Protein AF-A0A376B7U9-F1 (afdb_monomer_lite)

InterPro domains:
  IPR005326 Plectin/eS10, N-terminal [PF03501] (7-87)
  IPR036388 Winged helix-like DNA-binding domain superfamily [G3DSA:1.10.10.10] (3-99)
  IPR036390 Winged helix DNA-binding domain superfamily [SSF46785] (18-72)
  IPR037447 Small ribosomal subunit protein eS10 [PTHR12146] (9-94)

pLDDT: mean 80.51, std 15.83, range [39.22, 95.44]

Organism: NCBI:txid36035

Structure (mmCIF, N/CA/C/O backbone):
data_AF-A0A376B7U9-F1
#
_entry.id   AF-A0A376B7U9-F1
#
loop_
_atom_site.group_PDB
_atom_site.id
_atom_site.type_symbol
_atom_site.label_atom_id
_atom_site.label_alt_id
_atom_site.label_comp_id
_atom_site.label_asym_id
_atom_site.label_entity_id
_atom_site.label_seq_id
_atom_site.pdbx_PDB_ins_code
_atom_site.Cartn_x
_atom_site.Cartn_y
_atom_site.Cartn_z
_atom_site.occupancy
_atom_site.B_iso_or_equiv
_atom_site.auth_seq_id
_atom_site.auth_comp_id
_atom_site.auth_asym_id
_atom_site.auth_atom_id
_atom_site.pdbx_PDB_model_num
ATOM 1 N N . MET A 1 1 ? -6.312 -6.742 -17.779 1.00 39.22 1 MET A N 1
ATOM 2 C CA . MET A 1 1 ? -5.045 -6.301 -17.150 1.00 39.22 1 MET A CA 1
ATOM 3 C C . MET A 1 1 ? -5.129 -6.677 -15.683 1.00 39.22 1 MET A C 1
ATOM 5 O O . MET A 1 1 ? -6.162 -6.404 -15.097 1.00 39.22 1 MET A O 1
ATOM 9 N N . SER A 1 2 ? -4.124 -7.401 -15.184 1.00 52.50 2 SER A N 1
ATOM 10 C CA . SER A 1 2 ? -4.126 -8.212 -13.950 1.00 52.50 2 SER A CA 1
ATOM 11 C C . SER A 1 2 ? -4.932 -7.616 -12.782 1.00 52.50 2 SER A C 1
ATOM 13 O O . SER A 1 2 ? -4.487 -6.675 -12.128 1.00 52.50 2 SER A O 1
ATOM 15 N N . VAL A 1 3 ? -6.123 -8.181 -12.556 1.00 57.62 3 VAL A N 1
ATOM 16 C CA . VAL A 1 3 ? -7.018 -7.934 -11.405 1.00 57.62 3 VAL A CA 1
ATOM 17 C C . VAL A 1 3 ? -6.710 -8.897 -10.247 1.00 57.62 3 VAL A C 1
ATOM 19 O O . VAL A 1 3 ? -7.225 -8.752 -9.141 1.00 57.62 3 VAL A O 1
ATOM 22 N N . ASP A 1 4 ? -5.824 -9.868 -10.482 1.00 65.38 4 ASP A N 1
ATOM 23 C CA . ASP A 1 4 ? -5.609 -11.011 -9.593 1.00 65.38 4 ASP A CA 1
ATOM 24 C C . ASP A 1 4 ? -4.857 -10.622 -8.316 1.00 65.38 4 ASP A C 1
ATOM 26 O O . ASP A 1 4 ? -5.154 -11.112 -7.227 1.00 65.38 4 ASP A O 1
ATOM 30 N N . TRP A 1 5 ? -3.916 -9.681 -8.416 1.00 74.25 5 TRP A N 1
ATOM 31 C CA . TRP A 1 5 ? -3.154 -9.230 -7.251 1.00 74.25 5 TRP A CA 1
ATOM 32 C C . TRP A 1 5 ? -3.944 -8.278 -6.348 1.00 74.25 5 TRP A C 1
ATOM 34 O O . TRP A 1 5 ? -3.688 -8.215 -5.148 1.00 74.25 5 TRP A O 1
ATOM 44 N N . THR A 1 6 ? -4.920 -7.554 -6.903 1.00 77.75 6 THR A N 1
ATOM 45 C CA . THR A 1 6 ? -5.804 -6.669 -6.133 1.00 77.75 6 THR A CA 1
ATOM 46 C C . THR A 1 6 ? -6.775 -7.490 -5.285 1.00 77.75 6 THR A C 1
ATOM 48 O O . THR A 1 6 ? -7.012 -7.143 -4.132 1.00 77.75 6 THR A O 1
ATOM 51 N N . ASN A 1 7 ? -7.242 -8.630 -5.809 1.00 79.56 7 ASN A N 1
ATOM 52 C CA . ASN A 1 7 ? -7.990 -9.626 -5.037 1.00 79.56 7 ASN A CA 1
ATOM 53 C C . ASN A 1 7 ? -7.149 -10.201 -3.890 1.00 79.56 7 ASN A C 1
ATOM 55 O O . ASN A 1 7 ? -7.626 -10.282 -2.759 1.00 79.56 7 ASN A O 1
ATOM 59 N N . LYS A 1 8 ? -5.883 -10.550 -4.156 1.00 80.31 8 LYS A N 1
ATOM 60 C CA . LYS A 1 8 ? -4.955 -11.011 -3.113 1.00 80.31 8 LYS A CA 1
ATOM 61 C C . LYS A 1 8 ? -4.796 -9.964 -2.004 1.00 80.31 8 LYS A C 1
ATOM 63 O O . LYS A 1 8 ? -4.978 -10.283 -0.834 1.00 80.31 8 LYS A O 1
ATOM 68 N N . PHE A 1 9 ? -4.568 -8.705 -2.380 1.00 84.25 9 PHE A N 1
ATOM 69 C CA . PHE A 1 9 ? -4.477 -7.599 -1.428 1.00 84.25 9 PHE A CA 1
ATOM 70 C C . PHE A 1 9 ? -5.770 -7.380 -0.628 1.00 84.25 9 PHE A C 1
ATOM 72 O O . PHE A 1 9 ? -5.700 -7.108 0.567 1.00 84.25 9 PHE A O 1
ATOM 79 N N . TYR A 1 10 ? -6.946 -7.520 -1.249 1.00 84.06 10 TYR A N 1
ATOM 80 C CA . TYR A 1 10 ? -8.235 -7.404 -0.558 1.00 84.06 10 TYR A CA 1
ATOM 81 C C . TYR A 1 10 ? -8.407 -8.468 0.535 1.00 84.06 10 TYR A C 1
ATOM 83 O O . TYR A 1 10 ? -8.876 -8.164 1.630 1.00 84.06 10 TYR A O 1
ATOM 91 N N . ILE A 1 11 ? -7.994 -9.706 0.254 1.00 82.00 11 ILE A N 1
ATOM 92 C CA . ILE A 1 11 ? -8.083 -10.821 1.203 1.00 82.00 11 ILE A CA 1
ATOM 93 C C . ILE A 1 11 ? -7.062 -10.655 2.337 1.00 82.00 11 ILE A C 1
ATOM 95 O O . ILE A 1 11 ? -7.412 -10.836 3.504 1.00 82.00 11 ILE A O 1
ATOM 99 N N . GLU A 1 12 ? -5.817 -10.299 2.015 1.00 84.06 12 GLU A N 1
ATOM 100 C CA . GLU A 1 12 ?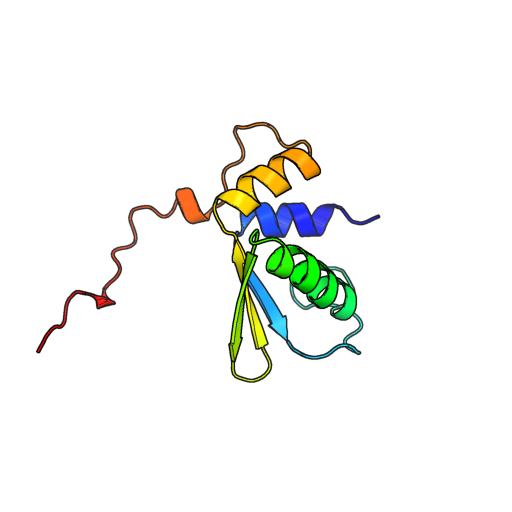 -4.730 -10.160 2.996 1.00 84.06 12 GLU A CA 1
ATOM 101 C C . GLU A 1 12 ? -4.857 -8.884 3.847 1.00 84.06 12 GLU A C 1
ATOM 103 O O . GLU A 1 12 ? -4.505 -8.881 5.026 1.00 84.06 12 GLU A O 1
ATOM 108 N N . GLY A 1 13 ? -5.367 -7.790 3.274 1.00 85.94 13 GLY A N 1
ATOM 109 C CA . GLY A 1 13 ? -5.546 -6.493 3.939 1.00 85.94 13 GLY A CA 1
ATOM 110 C C . GLY A 1 13 ? -4.244 -5.734 4.245 1.00 85.94 13 GLY A C 1
ATOM 111 O O . GLY A 1 13 ? -4.285 -4.614 4.766 1.00 85.94 13 GLY A O 1
ATOM 112 N N . VAL A 1 14 ? -3.086 -6.313 3.923 1.00 89.12 14 VAL A N 1
ATOM 113 C CA . VAL A 1 14 ? -1.749 -5.753 4.155 1.00 89.12 14 VAL A CA 1
ATOM 114 C C . VAL A 1 14 ? -0.881 -6.022 2.928 1.00 89.12 14 VAL A C 1
ATOM 116 O O . VAL A 1 14 ? -1.018 -7.058 2.290 1.00 89.12 14 VAL A O 1
ATOM 119 N N . LEU A 1 15 ? 0.010 -5.089 2.593 1.00 90.88 15 LEU A N 1
ATOM 120 C CA . LEU A 1 15 ? 1.018 -5.277 1.548 1.00 90.88 15 LEU A CA 1
ATOM 121 C C . LEU A 1 15 ? 2.321 -4.604 1.962 1.00 90.88 15 LEU A C 1
ATOM 123 O O . LEU A 1 15 ? 2.306 -3.510 2.533 1.00 90.88 15 LEU A O 1
ATOM 127 N N . VAL A 1 16 ? 3.451 -5.218 1.630 1.00 92.88 16 VAL A N 1
ATOM 128 C CA . VAL A 1 16 ? 4.772 -4.634 1.871 1.00 92.88 16 VAL A CA 1
ATOM 129 C C . VAL A 1 16 ? 5.499 -4.486 0.549 1.00 92.88 16 VAL A C 1
ATOM 131 O O . VAL A 1 16 ? 5.634 -5.450 -0.185 1.00 92.88 16 VAL A O 1
ATOM 134 N N . ALA A 1 17 ? 5.998 -3.289 0.244 1.00 93.44 17 ALA A N 1
ATOM 135 C CA . ALA A 1 17 ? 6.785 -3.038 -0.958 1.00 93.44 17 ALA A CA 1
ATOM 136 C C . ALA A 1 17 ? 8.113 -2.365 -0.637 1.00 93.44 17 ALA A C 1
ATOM 138 O O . ALA A 1 17 ? 8.162 -1.293 -0.036 1.00 93.44 17 ALA A O 1
ATOM 139 N N . LYS A 1 18 ? 9.215 -2.963 -1.091 1.00 94.25 18 LYS A N 1
ATOM 140 C CA . LYS A 1 18 ? 10.530 -2.323 -1.051 1.00 94.25 18 LYS A CA 1
ATOM 141 C C . LYS A 1 18 ? 10.524 -1.076 -1.938 1.00 94.25 18 LYS A C 1
ATOM 143 O O . LYS A 1 18 ? 9.953 -1.095 -3.026 1.00 94.25 18 LYS A O 1
ATOM 148 N N . LYS A 1 19 ? 11.180 0.005 -1.519 1.00 93.00 19 LYS A N 1
ATOM 149 C CA . LYS A 1 19 ? 11.363 1.224 -2.322 1.00 93.00 19 LYS A CA 1
ATOM 150 C C . LYS A 1 19 ? 12.428 0.994 -3.401 1.00 93.00 19 LYS A C 1
ATOM 152 O O . LYS A 1 19 ? 13.531 1.527 -3.336 1.00 93.00 19 LYS A O 1
ATOM 157 N N . ASP A 1 20 ? 12.077 0.189 -4.394 1.00 92.88 20 ASP A N 1
ATOM 158 C CA . ASP A 1 20 ? 12.874 -0.061 -5.592 1.00 92.88 20 ASP A CA 1
ATOM 159 C C . ASP A 1 20 ? 11.972 -0.014 -6.830 1.00 92.88 20 ASP A C 1
ATOM 161 O O . ASP A 1 20 ? 11.195 -0.927 -7.102 1.00 92.88 20 ASP A O 1
ATOM 165 N N . TYR A 1 21 ? 12.057 1.072 -7.591 1.00 90.06 21 TYR A N 1
ATOM 166 C CA . TYR A 1 21 ? 11.217 1.276 -8.772 1.00 90.06 21 TYR A CA 1
ATOM 167 C C . TYR A 1 21 ? 11.660 0.454 -9.988 1.00 90.06 21 TYR A C 1
ATOM 169 O O . TYR A 1 21 ? 10.863 0.260 -10.906 1.00 90.06 21 TYR A O 1
ATOM 177 N N . ASN A 1 22 ? 12.907 -0.022 -10.000 1.00 91.81 22 ASN A N 1
ATOM 178 C CA . ASN A 1 22 ? 13.491 -0.740 -11.131 1.00 91.81 22 ASN A CA 1
ATOM 179 C C . ASN A 1 22 ? 13.325 -2.256 -10.998 1.00 91.81 22 ASN A C 1
ATOM 181 O O . ASN A 1 22 ? 13.553 -2.988 -11.962 1.00 91.81 22 ASN A O 1
ATOM 185 N N . GLN A 1 23 ? 12.894 -2.729 -9.827 1.00 89.69 23 GLN A N 1
ATOM 186 C CA . GLN A 1 23 ? 12.570 -4.127 -9.599 1.00 89.69 23 GLN A CA 1
ATOM 187 C C . GLN A 1 23 ? 11.471 -4.589 -10.573 1.00 89.69 23 GLN A C 1
ATOM 189 O O . GLN A 1 23 ? 10.307 -4.176 -10.501 1.00 89.69 23 GLN A O 1
ATOM 194 N N . ALA A 1 24 ? 11.863 -5.474 -11.494 1.00 88.50 24 ALA A N 1
ATOM 195 C CA . ALA A 1 24 ? 11.016 -5.948 -12.586 1.00 88.50 24 ALA A CA 1
ATOM 196 C C . ALA A 1 24 ? 9.788 -6.730 -12.098 1.00 88.50 24 ALA A C 1
ATOM 198 O O . ALA A 1 24 ? 8.750 -6.704 -12.757 1.00 88.50 24 ALA A O 1
ATOM 199 N N . LYS A 1 25 ? 9.889 -7.396 -10.944 1.00 88.94 25 LYS A N 1
ATOM 200 C CA . LYS A 1 25 ? 8.812 -8.190 -10.355 1.00 88.94 25 LYS A CA 1
ATOM 201 C C . LYS A 1 25 ? 8.815 -8.063 -8.837 1.00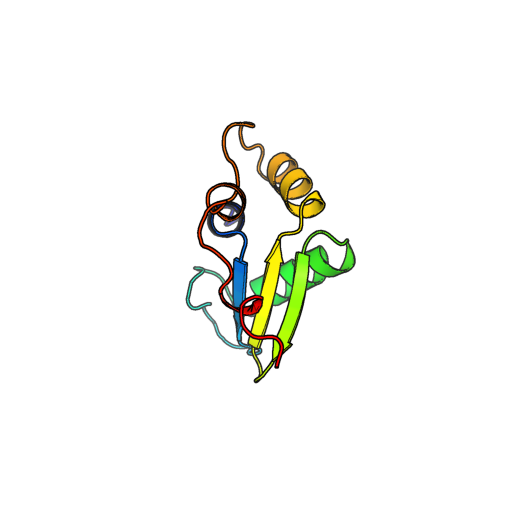 88.94 25 LYS A C 1
ATOM 203 O O . LYS A 1 25 ? 9.859 -8.221 -8.205 1.00 88.94 25 LYS A O 1
ATOM 208 N N . HIS A 1 26 ? 7.654 -7.740 -8.285 1.00 87.69 26 HIS A N 1
ATOM 209 C CA . HIS A 1 26 ? 7.419 -7.693 -6.850 1.00 87.69 26 HIS A CA 1
ATOM 210 C C . HIS A 1 26 ? 7.477 -9.111 -6.240 1.00 87.69 26 HIS A C 1
ATOM 212 O O . HIS A 1 26 ? 7.246 -10.095 -6.938 1.00 87.69 26 HIS A O 1
ATOM 218 N N . GLU A 1 27 ? 7.827 -9.227 -4.958 1.00 86.31 27 GLU A N 1
ATOM 219 C CA . GLU A 1 27 ? 8.077 -10.527 -4.307 1.00 86.31 27 GLU A CA 1
ATOM 220 C C . GLU A 1 27 ? 6.794 -11.361 -4.172 1.00 86.31 27 GLU A C 1
ATOM 222 O O . GLU A 1 27 ? 6.783 -12.548 -4.492 1.00 86.31 27 GLU A O 1
ATOM 227 N N . GLU A 1 28 ? 5.689 -10.727 -3.774 1.00 83.06 28 GLU A N 1
ATOM 228 C CA . GLU A 1 28 ? 4.413 -11.404 -3.498 1.00 83.06 28 GLU A CA 1
ATOM 229 C C . GLU A 1 28 ? 3.387 -11.290 -4.634 1.00 83.06 28 GLU A C 1
ATOM 231 O O . GLU A 1 28 ? 2.348 -11.957 -4.615 1.00 83.06 28 GLU A O 1
ATOM 236 N N . VAL A 1 29 ? 3.662 -10.432 -5.616 1.00 84.44 29 VAL A N 1
ATOM 237 C CA . VAL A 1 29 ? 2.726 -9.985 -6.649 1.00 84.44 29 VAL A CA 1
ATOM 238 C C . VAL A 1 29 ? 3.400 -10.132 -8.003 1.00 84.44 29 VAL A C 1
ATOM 240 O O . VAL A 1 29 ? 4.507 -9.642 -8.219 1.00 84.44 29 VAL A O 1
ATOM 243 N N . ASP A 1 30 ? 2.710 -10.758 -8.953 1.00 86.00 30 ASP A N 1
ATOM 244 C CA . ASP A 1 30 ? 3.214 -10.957 -10.314 1.00 86.00 30 ASP A CA 1
ATOM 245 C C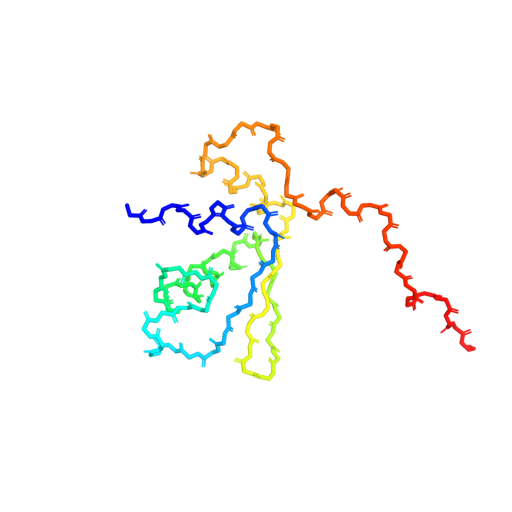 . ASP A 1 30 ? 3.090 -9.683 -11.170 1.00 86.00 30 ASP A C 1
ATOM 247 O O . ASP A 1 30 ? 2.412 -9.627 -12.192 1.00 86.00 30 ASP A O 1
ATOM 251 N N . THR A 1 31 ? 3.659 -8.578 -10.695 1.00 87.62 31 THR A N 1
ATOM 252 C CA . THR A 1 31 ? 3.601 -7.264 -11.346 1.00 87.62 31 THR A CA 1
ATOM 253 C C . THR A 1 31 ? 4.858 -6.460 -11.004 1.00 87.62 31 THR A C 1
ATOM 255 O O . THR A 1 31 ? 5.550 -6.737 -10.023 1.00 87.62 31 THR A O 1
ATOM 258 N N . LYS A 1 32 ? 5.187 -5.454 -11.824 1.00 89.75 32 LYS A N 1
ATOM 259 C CA . LYS A 1 32 ? 6.318 -4.550 -11.568 1.00 89.75 32 LYS A CA 1
ATOM 260 C C . LYS A 1 32 ? 6.115 -3.788 -10.263 1.00 89.75 32 LYS A C 1
ATOM 262 O O . LYS A 1 32 ? 5.037 -3.237 -10.026 1.00 89.75 32 LYS A O 1
ATOM 267 N N . ASN A 1 33 ? 7.181 -3.655 -9.479 1.00 91.50 33 ASN A N 1
ATOM 268 C CA . ASN A 1 33 ? 7.117 -2.985 -8.181 1.00 91.50 33 ASN A CA 1
ATOM 269 C C . ASN A 1 33 ? 6.719 -1.500 -8.307 1.00 91.50 33 ASN A C 1
ATOM 271 O O . ASN A 1 33 ? 5.966 -0.975 -7.490 1.00 91.50 33 ASN A O 1
ATOM 275 N N . LEU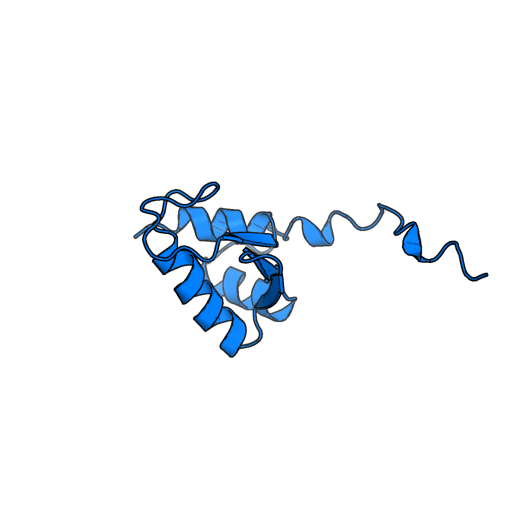 A 1 34 ? 7.125 -0.840 -9.398 1.00 92.88 34 LEU A N 1
ATOM 276 C CA . LEU A 1 34 ? 6.688 0.518 -9.732 1.00 92.88 34 LEU A CA 1
ATOM 277 C C . LEU A 1 34 ? 5.158 0.660 -9.769 1.00 92.88 34 LEU A C 1
ATOM 279 O O . LEU A 1 34 ? 4.627 1.640 -9.248 1.00 92.88 34 LEU A O 1
ATOM 283 N N . TYR A 1 35 ? 4.450 -0.293 -10.382 1.00 91.44 35 TYR A N 1
ATOM 284 C CA . TYR A 1 35 ? 2.993 -0.226 -10.501 1.00 91.44 35 TYR A CA 1
ATOM 285 C C . TYR A 1 35 ? 2.320 -0.406 -9.145 1.00 91.44 35 TYR A C 1
ATOM 287 O O . TYR A 1 35 ? 1.393 0.338 -8.840 1.00 91.44 35 TYR A O 1
ATOM 295 N N . VAL A 1 36 ? 2.840 -1.307 -8.308 1.00 91.31 36 VAL A N 1
ATOM 296 C CA . VAL A 1 36 ? 2.362 -1.503 -6.934 1.00 91.31 36 VAL A CA 1
ATOM 297 C C . VAL A 1 36 ? 2.508 -0.212 -6.127 1.00 91.31 36 VAL A C 1
ATOM 299 O O . VAL A 1 36 ? 1.526 0.292 -5.585 1.00 91.31 36 VAL A O 1
ATOM 302 N N . ILE A 1 37 ? 3.704 0.385 -6.116 1.00 92.88 37 ILE A N 1
ATOM 303 C CA . ILE A 1 37 ? 3.970 1.609 -5.347 1.00 92.88 37 ILE A CA 1
ATOM 304 C C . ILE A 1 37 ? 3.085 2.765 -5.829 1.00 92.88 37 ILE A C 1
ATOM 306 O O . ILE A 1 37 ? 2.553 3.518 -5.015 1.00 92.88 37 ILE A O 1
ATOM 310 N N . LYS A 1 38 ? 2.898 2.921 -7.146 1.00 94.06 38 LYS A N 1
ATOM 311 C CA . LYS A 1 38 ? 2.087 4.011 -7.709 1.00 94.06 38 LYS A CA 1
ATOM 312 C C . LYS A 1 38 ? 0.586 3.804 -7.520 1.00 94.06 38 LYS A C 1
ATOM 314 O O . LYS A 1 38 ? -0.111 4.772 -7.217 1.00 94.06 38 LYS A O 1
ATOM 319 N N . ALA A 1 39 ? 0.099 2.570 -7.626 1.00 92.06 39 ALA A N 1
ATOM 320 C CA . ALA A 1 39 ? -1.285 2.236 -7.306 1.00 92.06 39 ALA A CA 1
ATOM 321 C C . ALA A 1 39 ? -1.582 2.516 -5.826 1.00 92.06 39 ALA A C 1
ATOM 323 O O . ALA A 1 39 ? -2.544 3.213 -5.508 1.00 92.06 39 ALA A O 1
ATOM 324 N N . MET A 1 40 ? -0.698 2.077 -4.927 1.00 92.62 40 MET A N 1
ATOM 325 C CA . MET A 1 40 ? -0.844 2.341 -3.497 1.00 92.62 40 MET A CA 1
ATOM 326 C C . MET A 1 40 ? -0.740 3.832 -3.180 1.00 92.62 40 MET A C 1
ATOM 328 O O . MET A 1 40 ? -1.551 4.346 -2.418 1.00 92.62 40 MET A O 1
ATOM 332 N N . GLN A 1 41 ? 0.163 4.572 -3.831 1.00 93.81 41 GLN A N 1
ATOM 333 C CA . GLN A 1 41 ? 0.218 6.031 -3.709 1.00 93.81 41 GLN A CA 1
ATOM 334 C C . GLN A 1 41 ? -1.140 6.676 -4.049 1.00 93.81 41 GLN A C 1
ATOM 336 O O . GLN A 1 41 ? -1.624 7.503 -3.279 1.00 93.81 41 GLN A O 1
ATOM 341 N N . SER A 1 42 ? -1.797 6.252 -5.135 1.00 94.50 42 SER A N 1
ATOM 342 C CA . SER A 1 42 ? -3.140 6.736 -5.490 1.00 94.50 42 SER A CA 1
ATOM 343 C C . SER A 1 42 ? -4.214 6.368 -4.461 1.00 94.50 42 SER A C 1
ATOM 345 O O . SER A 1 42 ? -5.129 7.162 -4.246 1.00 94.50 42 SER A O 1
ATOM 347 N N . LEU A 1 43 ? -4.171 5.168 -3.881 1.00 93.12 43 LEU A N 1
ATOM 348 C CA . LEU A 1 43 ? -5.155 4.739 -2.880 1.00 93.12 43 LEU A CA 1
ATOM 349 C C . LEU A 1 43 ? -4.967 5.497 -1.564 1.00 93.12 43 LEU A C 1
ATOM 351 O O . LEU A 1 43 ? -5.932 5.914 -0.931 1.00 93.12 43 LEU A O 1
ATOM 355 N N . THR A 1 44 ? -3.716 5.751 -1.192 1.00 94.19 44 THR A N 1
ATOM 356 C CA . THR A 1 44 ? -3.370 6.453 0.049 1.00 94.19 44 THR A CA 1
ATOM 357 C C . THR A 1 44 ? -3.765 7.922 0.010 1.00 94.19 44 THR A C 1
ATOM 359 O O . THR A 1 44 ? -4.294 8.429 0.993 1.00 94.19 44 THR A O 1
ATOM 362 N N . SER A 1 45 ? -3.621 8.595 -1.140 1.00 94.44 45 SER A N 1
ATOM 363 C CA . SER A 1 45 ? -4.093 9.977 -1.300 1.00 94.44 45 SER A CA 1
ATOM 364 C C . SER A 1 45 ? -5.611 10.123 -1.167 1.00 94.44 45 SER A C 1
ATOM 366 O O . SER A 1 45 ? -6.087 11.225 -0.921 1.00 94.44 45 SER A O 1
ATOM 368 N N . LYS A 1 46 ? -6.365 9.030 -1.341 1.00 92.81 46 LYS A N 1
ATOM 369 C CA . LYS A 1 46 ? -7.828 8.997 -1.217 1.00 92.81 46 LYS A CA 1
ATOM 370 C C . LYS A 1 46 ? -8.314 8.546 0.167 1.00 92.81 46 LYS A C 1
ATOM 372 O O . LYS A 1 46 ? -9.512 8.537 0.386 1.00 92.81 46 LYS A O 1
ATOM 377 N N . GLY A 1 47 ? -7.413 8.161 1.077 1.00 92.62 47 GLY A N 1
ATOM 378 C CA . GLY A 1 47 ? -7.770 7.682 2.422 1.00 92.62 47 GLY A CA 1
ATOM 379 C C . GLY A 1 47 ? -8.068 6.179 2.536 1.00 92.62 47 GLY A C 1
ATOM 380 O O . GLY A 1 47 ? -8.214 5.668 3.643 1.00 92.62 47 GLY A O 1
ATOM 381 N N . TYR A 1 48 ? -8.058 5.434 1.427 1.00 92.50 48 TYR A N 1
ATOM 382 C CA . TYR A 1 48 ? -8.393 3.999 1.405 1.00 92.50 48 TYR A CA 1
ATOM 383 C C . TYR A 1 48 ? -7.304 3.084 1.977 1.00 92.50 48 TYR A C 1
ATOM 385 O O . TYR A 1 48 ? -7.551 1.934 2.330 1.00 92.50 48 TYR A O 1
ATOM 393 N N . VAL A 1 49 ? -6.063 3.561 2.032 1.00 94.19 49 VAL A N 1
ATOM 394 C CA . VAL A 1 49 ? -4.922 2.782 2.519 1.00 94.19 49 VAL A CA 1
ATOM 395 C C . VAL A 1 49 ? -4.051 3.675 3.386 1.00 94.19 49 VAL A C 1
ATOM 397 O O . VAL A 1 49 ? -3.711 4.799 3.014 1.00 94.19 49 VAL A O 1
ATOM 400 N N . LYS A 1 50 ? -3.624 3.151 4.532 1.00 93.25 50 LYS A N 1
ATOM 401 C CA . LYS A 1 50 ? -2.627 3.782 5.390 1.00 93.25 50 LYS A CA 1
ATOM 402 C C . LYS A 1 50 ? -1.235 3.306 4.993 1.00 93.25 50 LYS A C 1
ATOM 404 O O . LYS A 1 50 ? -0.992 2.108 4.913 1.00 93.25 50 LYS A O 1
ATOM 409 N N . THR A 1 51 ? -0.312 4.244 4.784 1.00 94.81 51 THR A N 1
ATOM 410 C CA . THR A 1 51 ? 1.103 3.929 4.524 1.00 94.81 51 THR A CA 1
ATOM 411 C C . THR A 1 51 ? 1.957 4.226 5.743 1.00 94.81 51 THR A C 1
ATOM 413 O O . THR A 1 51 ? 1.784 5.255 6.399 1.00 94.81 51 THR A O 1
ATOM 416 N N . GLN A 1 52 ? 2.923 3.357 6.018 1.00 94.56 52 GLN A N 1
ATOM 417 C CA . GLN A 1 52 ? 4.059 3.617 6.895 1.00 94.56 52 GLN A CA 1
ATOM 418 C C . GLN A 1 52 ? 5.347 3.342 6.123 1.00 94.56 52 GLN A C 1
ATOM 420 O O . GLN A 1 52 ? 5.458 2.330 5.438 1.00 94.56 52 GLN A O 1
ATOM 425 N N . PHE A 1 53 ? 6.321 4.245 6.214 1.00 94.69 53 PHE A N 1
ATOM 426 C CA . PHE A 1 53 ? 7.612 4.078 5.550 1.00 94.69 53 PHE A CA 1
ATOM 427 C C . PHE A 1 53 ? 8.705 3.849 6.589 1.00 94.69 53 PHE A C 1
ATOM 429 O O . PHE A 1 53 ? 8.876 4.663 7.494 1.00 94.69 53 PHE A O 1
ATOM 436 N N . SER A 1 54 ? 9.440 2.744 6.465 1.00 94.62 54 SER A N 1
ATOM 437 C CA . SER A 1 54 ? 10.522 2.400 7.389 1.00 94.62 54 SER A CA 1
ATOM 438 C C . SER A 1 54 ? 11.555 1.505 6.709 1.00 94.62 54 SER A C 1
ATOM 440 O O . SER A 1 54 ? 11.188 0.595 5.972 1.00 94.62 54 SER A O 1
ATOM 442 N N . TRP A 1 55 ? 12.848 1.764 6.929 1.00 94.25 55 TRP A N 1
ATOM 443 C CA . TRP A 1 55 ? 13.961 0.960 6.390 1.00 94.25 55 TRP A CA 1
ATOM 444 C C . TRP A 1 55 ? 13.923 0.720 4.869 1.00 94.25 55 TRP A C 1
ATOM 446 O O . TRP A 1 55 ? 14.287 -0.350 4.399 1.00 94.25 55 TRP A O 1
ATOM 456 N N . GLN A 1 56 ? 13.504 1.722 4.085 1.00 95.44 56 GLN A N 1
ATOM 457 C CA . GLN A 1 56 ? 13.285 1.594 2.632 1.00 95.44 56 GLN A CA 1
ATOM 458 C C . GLN A 1 56 ? 12.160 0.614 2.241 1.00 95.44 56 GLN A C 1
ATOM 460 O O . GLN A 1 56 ? 12.112 0.174 1.096 1.00 95.44 56 GLN A O 1
ATOM 465 N N . TYR A 1 57 ? 11.223 0.324 3.143 1.00 94.25 57 TYR A N 1
ATOM 466 C CA . TYR A 1 57 ? 10.000 -0.428 2.863 1.00 94.25 57 TYR A CA 1
ATOM 467 C C . TYR A 1 57 ? 8.762 0.435 3.095 1.00 94.25 57 TYR A C 1
ATOM 469 O O . TYR A 1 57 ? 8.684 1.209 4.053 1.00 94.25 57 TYR A O 1
ATOM 477 N N . TYR A 1 58 ? 7.793 0.284 2.199 1.00 95.19 58 TYR A N 1
ATOM 478 C CA . TYR A 1 58 ? 6.435 0.777 2.333 1.00 95.19 58 TYR A CA 1
ATOM 479 C C . TYR A 1 58 ? 5.558 -0.331 2.900 1.00 95.19 58 TYR A C 1
ATOM 481 O O . TYR A 1 58 ? 5.424 -1.390 2.295 1.00 95.19 58 TYR A O 1
ATOM 489 N N . TYR A 1 59 ? 4.955 -0.060 4.047 1.00 94.25 59 TYR A N 1
ATOM 490 C CA . TYR A 1 59 ? 3.964 -0.910 4.685 1.00 94.25 59 TYR A CA 1
ATOM 491 C C . TYR A 1 59 ? 2.593 -0.296 4.434 1.00 94.25 59 TYR A C 1
ATOM 493 O O . TYR A 1 59 ? 2.332 0.832 4.863 1.00 94.25 59 TYR A O 1
ATOM 501 N N . TYR A 1 60 ? 1.743 -1.024 3.725 1.00 93.75 60 TYR A N 1
ATOM 502 C CA . TYR A 1 60 ? 0.386 -0.624 3.393 1.00 93.75 60 TYR A CA 1
ATOM 503 C C . TYR A 1 60 ? -0.602 -1.420 4.234 1.00 93.75 60 TYR A C 1
ATOM 505 O O . TYR A 1 60 ? -0.502 -2.641 4.339 1.00 93.75 60 TYR A O 1
ATOM 513 N N . THR A 1 61 ? -1.565 -0.726 4.825 1.00 91.56 61 THR A N 1
ATOM 514 C CA . THR A 1 61 ? -2.652 -1.327 5.598 1.00 91.56 61 THR A CA 1
ATOM 515 C C . THR A 1 61 ? -3.973 -0.801 5.067 1.00 91.56 61 THR A C 1
ATOM 517 O O . THR A 1 61 ? -4.148 0.415 4.948 1.00 91.56 61 THR A O 1
ATOM 520 N N . LEU A 1 62 ? -4.886 -1.709 4.734 1.00 90.62 62 LEU A N 1
ATOM 521 C CA . LEU A 1 62 ? -6.211 -1.365 4.233 1.00 90.62 62 LEU A CA 1
ATOM 522 C C . LEU A 1 62 ? -7.057 -0.731 5.351 1.00 90.62 62 LEU A C 1
ATOM 524 O O . LEU A 1 62 ? -7.051 -1.215 6.485 1.00 90.62 62 LEU A O 1
ATOM 528 N N . THR A 1 63 ? -7.741 0.375 5.051 1.00 89.94 63 THR A N 1
ATOM 529 C CA . THR A 1 63 ? -8.704 1.014 5.966 1.00 89.94 63 THR A CA 1
ATOM 530 C C . THR A 1 63 ? -10.116 0.505 5.691 1.00 89.94 63 THR A C 1
ATOM 532 O O . THR A 1 63 ? -10.362 -0.068 4.634 1.00 89.94 63 THR A O 1
ATOM 535 N N . GLU A 1 64 ? -11.050 0.729 6.616 1.00 87.25 64 GLU A N 1
ATOM 536 C CA . GLU A 1 64 ? -12.457 0.326 6.459 1.00 87.25 64 GLU A CA 1
ATOM 537 C C . GLU A 1 64 ? -13.098 0.923 5.194 1.00 87.25 64 GLU A C 1
ATOM 539 O O . GLU A 1 64 ? -13.633 0.188 4.369 1.00 87.25 64 GLU A O 1
ATOM 544 N N . GLU A 1 65 ? -12.901 2.221 4.948 1.00 89.44 65 GLU A N 1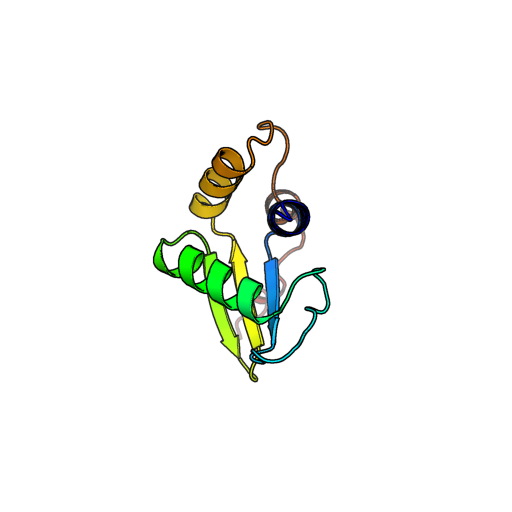
ATOM 545 C CA . GLU A 1 65 ? -13.345 2.889 3.712 1.00 89.44 65 GLU A CA 1
ATOM 546 C C . GLU A 1 65 ? -12.721 2.267 2.448 1.00 89.44 65 GLU A C 1
ATOM 548 O O . GLU A 1 65 ? -13.347 2.180 1.391 1.00 89.44 65 GLU A O 1
ATOM 553 N N . GLY A 1 66 ? -11.468 1.812 2.542 1.00 90.06 66 GLY A N 1
ATOM 554 C CA . GLY A 1 66 ? -10.790 1.133 1.443 1.00 90.06 66 GLY A CA 1
ATOM 555 C C . GLY A 1 66 ? -11.343 -0.258 1.147 1.00 90.06 66 GLY A C 1
ATOM 556 O O . GLY A 1 66 ? -11.307 -0.685 -0.008 1.00 90.06 66 GLY A O 1
ATOM 557 N N . VAL A 1 67 ? -11.873 -0.956 2.156 1.00 87.62 67 VAL A N 1
ATOM 558 C CA . VAL A 1 67 ? -12.548 -2.250 1.980 1.00 87.62 67 VAL A CA 1
ATOM 559 C C . VAL A 1 67 ? -13.812 -2.073 1.148 1.00 87.62 67 VAL A C 1
ATOM 561 O O . VAL A 1 67 ? -14.017 -2.825 0.196 1.00 87.62 67 VAL A O 1
ATOM 564 N N . GLU A 1 68 ? -14.636 -1.078 1.469 1.00 87.00 68 GLU A N 1
ATOM 565 C CA . GLU A 1 68 ? -15.855 -0.780 0.709 1.00 87.00 68 GLU A CA 1
ATOM 566 C C . GLU A 1 68 ? -15.520 -0.394 -0.735 1.00 87.00 68 GLU A C 1
ATOM 568 O O . GLU A 1 68 ? -16.039 -0.994 -1.676 1.00 87.00 68 GLU A O 1
ATOM 573 N N . TYR A 1 69 ? -14.550 0.508 -0.923 1.00 89.44 69 TYR A N 1
ATOM 574 C CA . TYR A 1 69 ? -14.115 0.923 -2.257 1.00 89.44 69 TYR A CA 1
ATOM 575 C C . TYR A 1 69 ? -13.608 -0.246 -3.115 1.00 89.44 69 TYR A C 1
ATOM 577 O O . TYR A 1 69 ? -13.961 -0.361 -4.291 1.00 89.44 69 TYR A O 1
ATOM 585 N N . LEU A 1 70 ? -12.761 -1.116 -2.553 1.00 87.06 70 LEU A N 1
ATOM 586 C CA . LEU A 1 70 ? -12.218 -2.256 -3.294 1.00 87.06 70 LEU A CA 1
ATOM 587 C C . LEU A 1 70 ? -13.280 -3.318 -3.578 1.00 87.06 70 LEU A C 1
ATOM 589 O O . LEU A 1 70 ? -13.216 -3.944 -4.634 1.00 87.06 70 LEU A O 1
ATOM 593 N N . ARG A 1 71 ? -14.268 -3.497 -2.694 1.00 84.81 71 ARG A N 1
ATOM 594 C CA . ARG A 1 71 ? -15.409 -4.388 -2.939 1.00 84.81 71 ARG A CA 1
ATOM 595 C C . ARG A 1 71 ? -16.197 -3.938 -4.166 1.00 84.81 71 ARG A C 1
ATOM 597 O O . ARG A 1 71 ? -16.438 -4.755 -5.056 1.00 84.81 71 ARG A O 1
ATOM 604 N N . ASP A 1 72 ? -16.516 -2.649 -4.239 1.00 87.69 72 ASP A N 1
ATOM 605 C CA . ASP A 1 72 ? -17.250 -2.066 -5.363 1.00 87.69 72 ASP A CA 1
ATOM 606 C C . 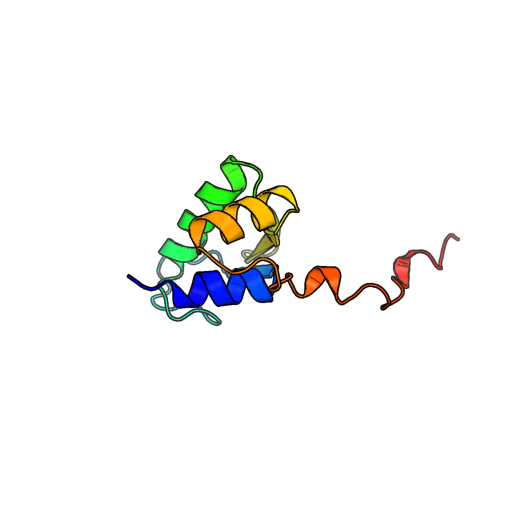ASP A 1 72 ? -16.434 -2.111 -6.659 1.00 87.69 72 ASP A C 1
ATOM 608 O O . ASP A 1 72 ? -16.963 -2.467 -7.712 1.00 87.69 72 ASP A O 1
ATOM 612 N N . TYR A 1 73 ? -15.133 -1.806 -6.584 1.00 86.50 73 TYR A N 1
ATOM 613 C CA . TYR A 1 73 ? -14.229 -1.816 -7.738 1.00 86.50 73 TYR A CA 1
ATOM 614 C C . TYR A 1 73 ? -13.994 -3.222 -8.313 1.00 86.50 73 TYR A C 1
ATOM 616 O O . TYR A 1 73 ? -13.843 -3.376 -9.524 1.00 86.50 73 TYR A O 1
ATOM 624 N N . LEU A 1 74 ? -13.942 -4.246 -7.456 1.00 85.00 74 LEU A N 1
ATOM 625 C CA . LEU A 1 74 ? -13.707 -5.641 -7.850 1.00 85.00 74 LEU A CA 1
ATOM 626 C C . LEU A 1 74 ? -15.006 -6.416 -8.119 1.00 85.00 74 LEU A C 1
ATOM 628 O O . LEU A 1 74 ? -14.939 -7.554 -8.579 1.00 85.00 74 LEU A O 1
ATOM 632 N N . HIS A 1 75 ? -16.170 -5.816 -7.850 1.00 83.12 75 HIS A N 1
ATOM 633 C CA . HIS A 1 75 ? -17.487 -6.452 -7.961 1.00 83.12 75 HIS A CA 1
ATOM 634 C C . HIS A 1 75 ? -17.577 -7.781 -7.186 1.00 83.12 75 HIS A C 1
ATOM 636 O O . HIS A 1 75 ? -18.152 -8.765 -7.656 1.00 83.12 75 HIS A O 1
ATOM 642 N N . LEU A 1 76 ? -16.976 -7.816 -5.993 1.00 79.44 76 LEU A N 1
ATOM 643 C CA . LEU A 1 76 ? -16.972 -8.991 -5.122 1.00 79.44 76 LEU A CA 1
ATOM 644 C C . LEU A 1 76 ? -18.310 -9.110 -4.369 1.00 79.44 76 LEU A C 1
ATOM 646 O O . LEU A 1 76 ? -18.845 -8.096 -3.915 1.00 79.44 76 LEU A O 1
ATOM 650 N N . PRO A 1 77 ? -18.846 -10.330 -4.175 1.00 76.88 77 PRO A N 1
ATOM 651 C CA . PRO A 1 77 ? -20.023 -10.529 -3.337 1.00 76.88 77 PRO A CA 1
ATOM 652 C C . PRO A 1 77 ? -19.719 -10.181 -1.871 1.00 76.88 77 PRO A C 1
ATOM 654 O O . PRO A 1 77 ? -18.618 -10.426 -1.374 1.00 76.88 77 PRO A O 1
ATOM 657 N N . GLU A 1 78 ? -20.724 -9.670 -1.155 1.00 64.56 78 GLU A N 1
ATOM 658 C CA . GLU A 1 78 ? -20.626 -9.140 0.220 1.00 64.56 78 GLU A CA 1
ATOM 659 C C . GLU A 1 78 ? -20.075 -10.144 1.256 1.00 64.56 78 GLU A C 1
ATOM 661 O O . GLU A 1 78 ? -19.567 -9.756 2.304 1.00 64.56 78 GLU A O 1
ATOM 666 N N . SER A 1 79 ? -20.104 -11.441 0.937 1.00 65.19 79 SER A N 1
ATOM 667 C CA . SER A 1 79 ? -19.573 -12.516 1.782 1.00 65.19 79 SER A CA 1
ATOM 668 C C . SER A 1 79 ? -18.046 -12.516 1.930 1.00 65.19 79 SER A C 1
ATOM 670 O O . SER A 1 79 ? -17.539 -13.179 2.837 1.00 65.19 79 SER A O 1
ATOM 672 N N . VAL A 1 80 ? -17.297 -11.857 1.041 1.00 64.81 80 VAL A N 1
ATOM 673 C CA . VAL A 1 80 ? -15.830 -11.841 1.118 1.00 64.81 80 VAL A CA 1
ATOM 674 C C . VAL A 1 80 ? -15.415 -10.704 2.042 1.00 64.81 80 VAL A C 1
ATOM 676 O O . VAL A 1 80 ? -15.511 -9.528 1.696 1.00 64.81 80 VAL A O 1
ATOM 679 N N . VAL A 1 81 ? -14.972 -11.069 3.241 1.00 62.75 81 VAL A N 1
ATOM 680 C CA . VAL A 1 81 ? -14.472 -10.129 4.244 1.00 62.75 81 VAL A CA 1
ATOM 681 C C . VAL A 1 81 ? -12.944 -10.250 4.302 1.00 62.75 81 VAL A C 1
ATOM 683 O O . VAL A 1 81 ? -12.437 -11.375 4.301 1.00 62.75 81 VAL A O 1
ATOM 686 N N . PRO A 1 82 ? -12.196 -9.133 4.359 1.00 65.25 82 PRO A N 1
ATOM 687 C CA . PRO A 1 82 ? -10.750 -9.166 4.552 1.00 65.25 82 PRO A CA 1
ATOM 688 C C . PRO A 1 82 ? -10.359 -9.962 5.804 1.00 65.25 82 PRO A C 1
ATOM 690 O O . PRO A 1 82 ? -11.028 -9.878 6.840 1.00 65.25 82 PRO A O 1
ATOM 693 N N . GLY A 1 83 ? -9.234 -10.681 5.741 1.00 60.97 83 GLY A N 1
ATOM 694 C CA . GLY A 1 83 ? -8.709 -11.501 6.840 1.00 60.97 83 GLY A CA 1
ATOM 695 C C . GLY A 1 83 ? -8.498 -10.742 8.156 1.00 60.97 83 GLY A C 1
ATOM 696 O O . GLY A 1 83 ? -8.515 -11.344 9.229 1.00 60.97 83 GLY A O 1
ATOM 697 N N . THR A 1 84 ? -8.378 -9.413 8.102 1.00 56.56 84 THR A N 1
ATOM 698 C CA . THR A 1 84 ? -8.260 -8.540 9.277 1.00 56.56 84 THR A CA 1
ATOM 699 C C . THR A 1 84 ? -9.483 -8.581 10.201 1.00 56.56 84 THR A C 1
ATOM 701 O O . THR A 1 84 ? -9.300 -8.490 11.413 1.00 56.56 84 THR A O 1
ATOM 704 N N . TYR A 1 85 ? -10.703 -8.784 9.686 1.00 57.03 85 TYR A N 1
ATOM 705 C CA . TYR A 1 85 ? -11.918 -8.902 10.515 1.00 57.03 85 TYR A CA 1
ATOM 706 C C . TYR A 1 85 ? -12.072 -10.287 11.166 1.00 57.03 85 TYR A C 1
ATOM 708 O O . TYR A 1 85 ? -12.714 -10.416 12.209 1.00 57.03 85 TYR A O 1
ATOM 716 N N . LEU A 1 86 ? -11.472 -11.327 10.577 1.00 54.31 86 LEU A N 1
ATOM 717 C CA . LEU A 1 86 ? -11.527 -12.700 11.094 1.00 54.31 86 LEU A CA 1
ATOM 718 C C . LEU A 1 86 ? -10.603 -12.898 12.311 1.00 54.31 86 LEU A C 1
ATOM 720 O O . LEU A 1 86 ? -10.850 -13.771 13.142 1.00 54.31 86 LEU A O 1
ATOM 724 N N . GLN A 1 87 ? -9.581 -12.051 12.477 1.00 53.22 87 GLN A N 1
ATOM 725 C CA . GLN A 1 87 ? -8.593 -12.143 13.558 1.00 53.22 87 GLN A CA 1
ATOM 726 C C . GLN A 1 87 ? -9.018 -11.385 14.831 1.00 53.22 87 GLN A C 1
ATOM 728 O O . GLN A 1 87 ? -8.218 -10.694 15.457 1.00 53.22 87 GLN A O 1
ATOM 733 N N . ASN A 1 88 ? -10.270 -11.519 15.264 1.00 49.28 88 ASN A N 1
ATOM 734 C CA . ASN A 1 88 ? -10.773 -10.839 16.464 1.00 49.28 88 ASN A CA 1
ATOM 735 C C . ASN A 1 88 ? -10.401 -11.522 17.800 1.00 49.28 88 ASN A C 1
ATOM 737 O O . ASN A 1 88 ? -11.053 -11.269 18.803 1.00 49.28 88 ASN A O 1
ATOM 741 N N . ASN A 1 89 ? -9.369 -12.378 17.866 1.00 49.25 89 ASN A N 1
ATOM 742 C CA . ASN A 1 89 ? -9.014 -13.063 19.125 1.00 49.25 89 ASN A CA 1
ATOM 743 C C . ASN A 1 89 ? -7.521 -13.360 19.361 1.00 49.25 89 ASN A C 1
ATOM 745 O O . ASN A 1 89 ? -7.182 -14.130 20.258 1.00 49.25 89 ASN A O 1
ATOM 749 N N . ALA A 1 90 ? -6.596 -12.736 18.628 1.00 53.25 90 ALA A N 1
ATOM 750 C CA . ALA A 1 90 ? -5.187 -12.762 19.029 1.00 53.25 90 ALA A CA 1
ATOM 751 C C . ALA A 1 90 ? -4.904 -11.549 19.925 1.00 53.25 90 ALA A C 1
ATOM 753 O O . ALA A 1 90 ? -4.535 -10.476 19.451 1.00 53.25 90 ALA A O 1
ATOM 754 N N . SER A 1 91 ? -5.132 -11.728 21.228 1.00 49.06 91 SER A N 1
ATOM 755 C CA . SER A 1 91 ? -4.754 -10.824 22.319 1.00 49.06 91 SER A CA 1
ATOM 756 C C . SER A 1 91 ? -3.482 -10.030 22.005 1.00 49.06 91 SER A C 1
ATOM 758 O O . SER A 1 91 ? -2.395 -10.603 21.949 1.00 49.06 91 SER A O 1
ATOM 760 N N . ASN A 1 92 ? -3.603 -8.713 21.825 1.00 54.38 92 ASN A N 1
ATOM 761 C CA . ASN A 1 92 ? -2.457 -7.814 21.744 1.00 54.38 92 ASN A CA 1
ATOM 762 C C . ASN A 1 92 ? -1.708 -7.854 23.095 1.00 54.38 92 ASN A C 1
ATOM 764 O O . ASN A 1 92 ? -2.186 -7.248 24.056 1.00 54.38 92 ASN A O 1
ATOM 768 N N . PRO A 1 93 ? -0.535 -8.506 23.222 1.00 51.81 93 PRO A N 1
ATOM 769 C CA . PRO A 1 93 ? 0.142 -8.623 24.514 1.00 51.81 93 PRO A CA 1
ATOM 770 C C . PRO A 1 93 ? 0.753 -7.284 24.962 1.00 51.81 93 PRO A C 1
ATOM 772 O O . PRO A 1 93 ? 1.226 -7.153 26.089 1.00 51.81 93 PRO A O 1
ATOM 775 N N . ARG A 1 94 ? 0.753 -6.262 24.091 1.00 50.94 94 ARG A N 1
ATOM 776 C CA . ARG A 1 94 ? 1.440 -4.984 24.323 1.00 50.94 94 ARG A CA 1
ATOM 777 C C . ARG A 1 94 ? 0.747 -4.064 25.328 1.00 50.94 94 ARG A C 1
ATOM 779 O O . ARG A 1 94 ? 1.363 -3.088 25.739 1.00 50.94 94 ARG A O 1
ATOM 786 N N . GLN A 1 95 ? -0.484 -4.355 25.753 1.00 55.81 95 GLN A N 1
ATOM 787 C CA . GLN A 1 95 ? -1.118 -3.612 26.853 1.00 55.81 95 GLN A CA 1
ATOM 788 C C . GLN A 1 95 ? -0.817 -4.194 28.247 1.00 55.81 95 GLN A C 1
ATOM 790 O O . GLN A 1 95 ? -1.127 -3.547 29.242 1.00 55.81 95 GLN A O 1
ATOM 795 N N . ALA A 1 96 ? -0.160 -5.356 28.352 1.00 51.72 96 ALA A N 1
ATOM 796 C CA . ALA A 1 96 ? 0.019 -6.059 29.628 1.00 51.72 96 ALA A CA 1
ATOM 797 C C . ALA A 1 96 ? 1.247 -5.631 30.460 1.00 51.72 96 ALA A C 1
ATOM 799 O O . ALA A 1 96 ? 1.568 -6.283 31.451 1.00 51.72 96 ALA A O 1
ATOM 800 N N . LYS A 1 97 ? 1.956 -4.551 30.106 1.00 51.78 97 LYS A N 1
ATOM 801 C CA . LYS A 1 97 ? 3.057 -4.049 30.945 1.00 51.78 97 LYS A CA 1
ATOM 802 C C . LYS A 1 97 ? 3.100 -2.525 30.969 1.00 51.78 97 LYS A C 1
ATOM 804 O O . LYS A 1 97 ? 3.868 -1.894 30.250 1.00 51.78 97 LYS A O 1
ATOM 809 N N . ARG A 1 98 ? 2.245 -1.941 31.810 1.00 48.34 98 ARG A N 1
ATOM 810 C CA . ARG A 1 98 ? 2.513 -0.627 32.400 1.00 48.34 98 ARG A CA 1
ATOM 811 C C . ARG A 1 98 ? 3.347 -0.864 33.654 1.00 48.34 98 ARG A C 1
ATOM 813 O O . ARG A 1 98 ? 2.931 -1.643 34.506 1.00 48.34 98 ARG A O 1
ATOM 820 N N . TYR A 1 99 ? 4.551 -0.301 33.658 1.00 59.69 99 TYR A N 1
ATOM 821 C CA . TYR A 1 99 ? 5.417 -0.230 34.832 1.00 59.69 99 TYR A CA 1
ATOM 822 C C . TYR A 1 99 ? 4.878 0.831 35.793 1.00 59.69 99 TYR A C 1
ATOM 824 O O . TYR A 1 99 ? 4.280 1.806 35.275 1.00 59.69 99 TYR A O 1
#

Radius of gyration: 15.08 Å; chains: 1; bounding box: 35×23×52 Å

Sequence (99 aa):
MSVDWTNKFYIEGVLVAKKDYNQAKHEEVDTKNLYVIKAMQSLTSKGYVKTQFSWQYYYYTLTEEGVEYLRDYLHLPESVVPGTYLQNNASNPRQAKRY

Secondary structure (DSSP, 8-state):
---HHHHHHHHH-EEEEES-SS-SS-SSSSS-HHHHHHHHHHHHTTTSEEEEEETTEEEEEE-HHHHHHHHHHHT--TT---HHHH-TTS--GGGS---

Foldseek 3Di:
DDPPVLVVCLQAQKDKAALDQPAQQTPVDRGGSVVVVVVQVVCVVVVQWDWDDDPRMIIIGGDPVVNVVSCVVSVPPPPRHHVVVVPPPPDPCVVVDDD